Protein AF-A0A7T1HY34-F1 (afdb_monomer_lite)

Secondary structure (DSSP, 8-state):
---TTT----EEEETTTTSEEEETTT-PEET-----S----------S----HHHHHHHHHHHHHHHHHHHHHHHHHHHHHHS-GGG----------

pLDDT: mean 70.74, std 15.9, range [42.09, 93.38]

Sequence (97 aa):
MSCPKCGSWAVKADRSLGGRMVCGRCGEPLGAKVIPLRRSRRRQRWSPSGRSPGIWWLALMALVGLSGALAALQIAEENQRSLPLERRRPESRQRFF

Foldseek 3Di:
DADPVPRDPQWAFDVVVVRFIARPPPRHGDPPPPPPPDDDDDDPPDDPPPPPVVVVVVVVVVVVVVVVVVVVVVVVVVVVVPPPPPPPPPPDDDDDD

Radius of gyration: 33.17 Å; chains: 1; bounding box: 60×37×99 Å

Structure (mmCIF, N/CA/C/O backbone):
data_AF-A0A7T1HY34-F1
#
_entry.id   AF-A0A7T1HY34-F1
#
loop_
_atom_site.group_PDB
_atom_site.id
_atom_site.type_symbol
_atom_site.label_atom_id
_atom_site.label_alt_id
_atom_site.label_comp_id
_atom_site.label_asym_id
_atom_site.label_entity_id
_atom_site.label_seq_id
_atom_site.pdbx_PDB_ins_code
_atom_site.Cartn_x
_atom_site.Cartn_y
_atom_site.Cartn_z
_atom_site.occupancy
_atom_site.B_iso_or_equiv
_atom_site.auth_seq_id
_atom_site.auth_comp_id
_atom_site.auth_asym_id
_atom_site.auth_atom_id
_atom_site.pdbx_PDB_model_num
ATOM 1 N N . MET A 1 1 ? 4.252 5.912 -26.579 1.00 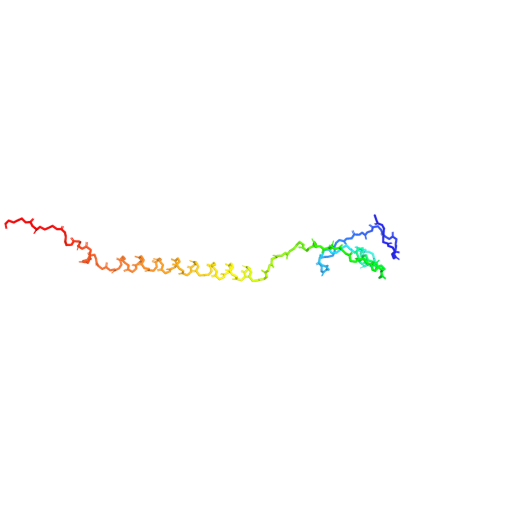64.81 1 MET A N 1
ATOM 2 C CA . MET A 1 1 ? 5.274 4.901 -26.214 1.00 64.81 1 MET A CA 1
ATOM 3 C C . MET A 1 1 ? 4.813 3.563 -26.769 1.00 64.81 1 MET A C 1
ATOM 5 O O . MET A 1 1 ? 3.697 3.167 -26.457 1.00 64.81 1 MET A O 1
ATOM 9 N N . SER A 1 2 ? 5.609 2.918 -27.621 1.00 80.69 2 SER A N 1
ATOM 10 C CA . SER A 1 2 ? 5.296 1.608 -28.205 1.00 80.69 2 SER A CA 1
ATOM 11 C C . SER A 1 2 ? 5.930 0.476 -27.392 1.00 80.69 2 SER A C 1
ATOM 13 O O . SER A 1 2 ? 6.925 0.665 -26.690 1.00 80.69 2 SER A O 1
ATOM 15 N N . CYS A 1 3 ? 5.336 -0.712 -27.456 1.00 85.19 3 CYS A N 1
ATOM 16 C CA . CYS A 1 3 ? 5.885 -1.902 -26.823 1.00 85.19 3 CYS A CA 1
ATOM 17 C C . CYS A 1 3 ? 7.160 -2.367 -27.554 1.00 85.19 3 CYS A C 1
ATOM 19 O O . CYS A 1 3 ? 7.091 -2.589 -28.761 1.00 85.19 3 CYS A O 1
ATOM 21 N N . PRO A 1 4 ? 8.290 -2.613 -26.860 1.00 80.81 4 PRO A N 1
ATOM 22 C CA . PRO A 1 4 ? 9.527 -3.065 -27.504 1.00 80.81 4 PRO A CA 1
ATOM 23 C C . PRO A 1 4 ? 9.437 -4.501 -28.040 1.00 80.81 4 PRO A C 1
ATOM 25 O O . PRO A 1 4 ? 10.205 -4.875 -28.915 1.00 80.81 4 PRO A O 1
ATOM 28 N N . LYS A 1 5 ? 8.494 -5.306 -27.532 1.00 82.19 5 LYS A N 1
ATOM 29 C CA . LYS A 1 5 ? 8.326 -6.713 -27.919 1.00 82.19 5 LYS A CA 1
ATOM 30 C C . LYS A 1 5 ? 7.449 -6.898 -29.156 1.00 82.19 5 LYS A C 1
ATOM 32 O O . LYS A 1 5 ? 7.707 -7.784 -29.955 1.00 82.19 5 LYS A O 1
ATOM 37 N N . CYS A 1 6 ? 6.387 -6.101 -29.298 1.00 86.75 6 CYS A N 1
ATOM 38 C CA . CYS A 1 6 ? 5.399 -6.284 -30.372 1.00 86.75 6 CYS A CA 1
ATOM 39 C C . CYS A 1 6 ? 5.064 -5.011 -31.162 1.00 86.75 6 CYS A C 1
ATOM 41 O O . CYS A 1 6 ? 4.175 -5.039 -32.007 1.00 86.75 6 CYS A O 1
ATOM 43 N N . GLY A 1 7 ? 5.690 -3.872 -30.855 1.00 85.50 7 GLY A N 1
ATOM 44 C CA . GLY A 1 7 ? 5.449 -2.592 -31.533 1.00 85.50 7 GLY A CA 1
ATOM 45 C C . GLY A 1 7 ? 4.085 -1.948 -31.258 1.00 85.50 7 GLY A C 1
ATOM 46 O O . GLY A 1 7 ? 3.857 -0.811 -31.661 1.00 85.50 7 GLY A O 1
ATOM 47 N N . SER A 1 8 ? 3.178 -2.629 -30.551 1.00 86.81 8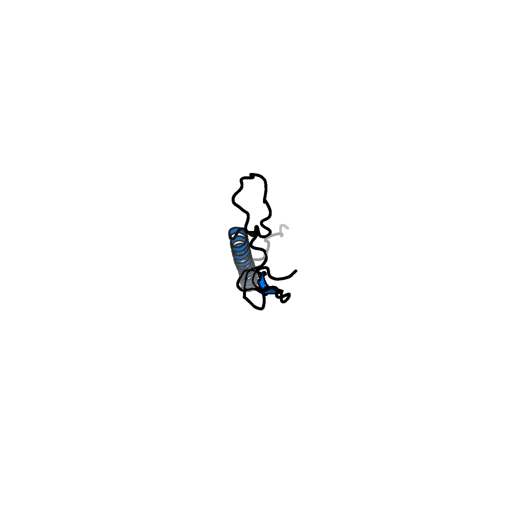 SER A N 1
ATOM 48 C CA . SER A 1 8 ? 1.842 -2.114 -30.245 1.00 86.81 8 SER A CA 1
ATOM 49 C C . SER A 1 8 ? 1.893 -0.851 -29.385 1.00 86.81 8 SER A C 1
ATOM 51 O O . SER A 1 8 ? 2.688 -0.748 -28.450 1.00 86.81 8 SER A O 1
ATOM 53 N N . TRP A 1 9 ? 0.986 0.081 -29.669 1.00 87.94 9 TRP A N 1
ATOM 54 C CA . TRP A 1 9 ? 0.787 1.320 -28.912 1.00 87.94 9 TRP A CA 1
ATOM 55 C C . TRP A 1 9 ? -0.295 1.173 -27.836 1.00 87.94 9 TRP A C 1
ATOM 57 O O . TRP A 1 9 ? -0.507 2.083 -27.039 1.00 87.94 9 TRP A O 1
ATOM 67 N N . ALA A 1 10 ? -0.960 0.015 -27.784 1.00 86.19 10 ALA A N 1
ATOM 68 C CA . ALA A 1 10 ? -1.924 -0.306 -26.745 1.00 86.19 10 ALA A CA 1
ATOM 69 C C . ALA A 1 10 ? -1.179 -0.600 -25.436 1.00 86.19 10 ALA A C 1
ATOM 71 O O . ALA A 1 10 ? -0.669 -1.705 -25.231 1.00 86.19 10 ALA A O 1
ATOM 72 N N . VAL A 1 11 ? -1.107 0.400 -24.561 1.00 85.88 11 VAL A N 1
ATOM 73 C CA . VAL A 1 11 ? -0.540 0.306 -23.212 1.00 85.88 11 VAL A CA 1
ATOM 74 C C . VAL A 1 11 ? -1.670 0.493 -22.207 1.00 85.88 11 VAL A C 1
ATOM 76 O O . VAL A 1 11 ? -2.429 1.453 -22.310 1.00 85.88 11 VAL A O 1
ATOM 79 N N . LYS A 1 12 ? -1.795 -0.424 -21.245 1.00 87.12 12 LYS A N 1
ATOM 80 C CA . LYS A 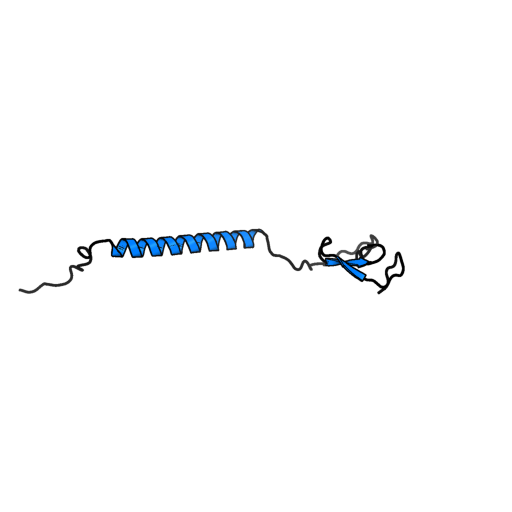1 12 ? -2.806 -0.362 -20.181 1.00 87.12 12 LYS A CA 1
ATOM 81 C C . LYS A 1 12 ? -2.169 -0.571 -18.813 1.00 87.12 12 LYS A C 1
ATOM 83 O O . LYS A 1 12 ? -1.138 -1.227 -18.707 1.00 87.12 12 LYS A O 1
ATOM 88 N N . ALA A 1 13 ? -2.783 -0.032 -17.767 1.00 87.12 13 ALA A N 1
ATOM 89 C CA . ALA A 1 13 ? -2.388 -0.328 -16.395 1.00 87.12 13 ALA A CA 1
ATOM 90 C C . ALA A 1 13 ? -3.060 -1.626 -15.928 1.00 87.12 13 ALA A C 1
ATOM 92 O O . ALA A 1 13 ? -4.274 -1.780 -16.071 1.00 87.12 13 ALA A O 1
ATOM 93 N N . ASP A 1 14 ? -2.278 -2.546 -15.365 1.00 83.44 14 ASP A N 1
ATOM 94 C CA . ASP A 1 14 ? -2.778 -3.798 -14.806 1.00 83.44 14 ASP A CA 1
ATOM 95 C C . ASP A 1 14 ? -2.859 -3.710 -13.276 1.00 83.44 14 ASP A C 1
ATOM 97 O O . ASP A 1 14 ? -1.852 -3.512 -12.586 1.00 83.44 14 ASP A O 1
ATOM 101 N N . ARG A 1 15 ? -4.080 -3.826 -12.737 1.00 80.25 15 ARG A N 1
ATOM 102 C CA . ARG A 1 15 ? -4.337 -3.733 -11.291 1.00 80.25 15 ARG A CA 1
ATOM 103 C C . ARG A 1 15 ? -3.827 -4.954 -10.529 1.00 80.25 15 ARG A C 1
ATOM 105 O O . ARG A 1 15 ? -3.383 -4.792 -9.395 1.00 80.25 15 ARG A O 1
ATOM 112 N N . SER A 1 16 ? -3.822 -6.130 -11.150 1.00 79.56 16 SER A N 1
ATOM 113 C CA . SER A 1 16 ? -3.312 -7.367 -10.549 1.00 79.56 16 SER A CA 1
ATOM 114 C C . SER A 1 16 ? -1.796 -7.311 -10.344 1.00 79.56 16 SER A C 1
ATOM 116 O O . SER A 1 16 ? -1.271 -7.932 -9.427 1.00 79.56 16 SER A O 1
ATOM 118 N N . LEU A 1 17 ? -1.090 -6.503 -11.142 1.00 73.81 17 LEU A N 1
ATOM 119 C CA . LEU A 1 17 ? 0.350 -6.250 -11.014 1.00 73.81 17 LEU A CA 1
ATOM 120 C C . LEU A 1 17 ? 0.691 -4.985 -10.203 1.00 73.81 17 LEU A C 1
ATOM 122 O O . LEU A 1 17 ? 1.805 -4.463 -10.310 1.00 73.81 17 LEU A O 1
ATOM 126 N N . GLY A 1 18 ? -0.247 -4.467 -9.405 1.00 77.25 18 GLY A N 1
ATOM 127 C CA . GLY A 1 18 ? -0.029 -3.279 -8.572 1.00 77.25 18 GLY A CA 1
ATOM 128 C C . GLY A 1 18 ? -0.020 -1.964 -9.358 1.00 77.25 18 GLY A C 1
ATOM 129 O O . GLY A 1 18 ? 0.689 -1.032 -8.989 1.00 77.25 18 GLY A O 1
ATOM 130 N N . GLY A 1 19 ? -0.769 -1.893 -10.464 1.00 81.06 19 GLY A N 1
ATOM 131 C CA . GLY A 1 19 ? -0.873 -0.696 -11.305 1.00 81.06 19 GLY A CA 1
ATOM 132 C C . GLY A 1 19 ? 0.285 -0.519 -12.291 1.00 81.06 19 GLY A C 1
ATOM 133 O O . GLY A 1 19 ? 0.476 0.573 -12.825 1.00 81.06 19 GLY A O 1
ATOM 134 N N . ARG A 1 20 ? 1.072 -1.572 -12.542 1.00 83.00 20 ARG A N 1
ATOM 135 C CA . ARG A 1 20 ? 2.153 -1.545 -13.539 1.00 83.00 20 ARG A CA 1
ATOM 136 C C . ARG A 1 20 ? 1.584 -1.404 -14.947 1.00 83.00 20 ARG A C 1
ATOM 138 O O . ARG A 1 20 ? 0.534 -1.960 -15.262 1.00 83.00 20 ARG A O 1
ATOM 145 N N . MET A 1 21 ? 2.297 -0.681 -15.808 1.00 88.00 21 MET A N 1
ATOM 146 C CA . MET A 1 21 ? 1.930 -0.595 -17.218 1.00 88.00 21 MET A CA 1
ATOM 147 C C . MET A 1 21 ? 2.303 -1.893 -17.934 1.00 88.00 21 MET A C 1
ATOM 149 O O . MET A 1 21 ? 3.402 -2.410 -17.758 1.00 88.00 21 MET A O 1
ATOM 153 N N . VAL A 1 22 ? 1.394 -2.413 -18.751 1.00 88.31 22 VAL A N 1
ATOM 154 C CA . VAL A 1 22 ? 1.581 -3.606 -19.580 1.00 88.31 22 VAL A CA 1
ATOM 155 C C . VAL A 1 22 ? 1.134 -3.320 -21.006 1.00 88.31 22 VAL A C 1
ATOM 157 O O . VAL A 1 22 ? 0.247 -2.498 -21.258 1.00 88.31 22 VAL A O 1
ATOM 160 N N . CYS A 1 23 ? 1.730 -4.012 -21.968 1.00 91.06 23 CYS A N 1
ATOM 161 C CA . CYS A 1 23 ? 1.223 -4.003 -23.327 1.00 91.06 23 CYS A CA 1
ATOM 162 C C . CYS A 1 23 ? -0.121 -4.741 -23.381 1.00 91.06 23 CYS A C 1
ATOM 164 O O . CYS A 1 23 ? -0.211 -5.913 -23.029 1.00 91.06 23 CYS A O 1
ATOM 166 N N . GLY A 1 24 ? -1.161 -4.088 -23.896 1.00 88.50 24 GLY A N 1
ATOM 167 C CA . GLY A 1 24 ? -2.486 -4.677 -24.080 1.00 88.50 24 GLY A CA 1
ATOM 168 C C . GLY A 1 24 ? -2.551 -5.777 -25.145 1.00 88.50 24 GLY A C 1
ATOM 169 O O . GLY A 1 24 ? -3.578 -6.436 -25.243 1.00 88.50 24 GLY A O 1
ATOM 170 N N . ARG A 1 25 ? -1.481 -5.976 -25.931 1.00 87.44 25 ARG A N 1
ATOM 171 C CA . ARG A 1 25 ? -1.432 -6.967 -27.018 1.00 87.44 25 ARG A CA 1
ATOM 172 C C . ARG A 1 25 ? -0.611 -8.206 -26.673 1.00 87.44 25 ARG A C 1
ATOM 174 O O . ARG A 1 25 ? -1.090 -9.310 -26.872 1.00 87.44 25 ARG A O 1
ATOM 181 N N . CYS A 1 26 ? 0.605 -8.031 -26.155 1.00 86.06 26 CYS A N 1
ATOM 182 C CA . CYS A 1 26 ? 1.482 -9.151 -25.789 1.00 86.06 26 CYS A CA 1
ATOM 183 C C . CYS A 1 26 ? 1.615 -9.378 -24.274 1.00 86.06 26 CYS A C 1
ATO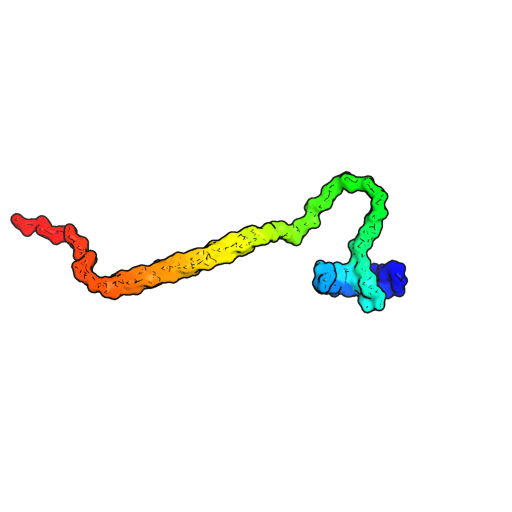M 185 O O . CYS A 1 26 ? 2.345 -10.275 -23.868 1.00 86.06 26 CYS A O 1
ATOM 187 N N . GLY A 1 27 ? 0.967 -8.555 -23.441 1.00 83.94 27 GLY A N 1
ATOM 188 C CA . GLY A 1 27 ? 1.016 -8.667 -21.978 1.00 83.94 27 GLY A CA 1
ATOM 189 C C . GLY A 1 27 ? 2.333 -8.220 -21.339 1.00 83.94 27 GLY A C 1
ATOM 190 O O . GLY A 1 27 ? 2.459 -8.273 -20.120 1.00 83.94 27 GLY A O 1
ATOM 191 N N . GLU A 1 28 ? 3.310 -7.764 -22.129 1.00 84.62 28 GLU A N 1
ATOM 192 C CA . GLU A 1 28 ? 4.644 -7.450 -21.615 1.00 84.62 28 GLU A CA 1
ATOM 193 C C . GLU A 1 28 ? 4.607 -6.255 -20.645 1.00 84.62 28 GLU A C 1
ATOM 195 O O . GLU A 1 28 ? 4.100 -5.193 -21.025 1.00 84.62 28 GLU A O 1
ATOM 200 N N . PRO A 1 29 ? 5.163 -6.373 -19.426 1.00 83.88 29 PRO A N 1
ATOM 201 C CA . PRO A 1 29 ? 5.238 -5.264 -18.485 1.00 83.88 29 PRO A CA 1
ATOM 202 C C . PRO A 1 29 ? 6.201 -4.178 -18.979 1.00 83.88 29 PRO A C 1
ATOM 204 O O . PRO A 1 29 ? 7.410 -4.368 -19.097 1.00 83.88 29 PRO A O 1
ATOM 207 N N . LEU A 1 30 ? 5.654 -2.994 -19.232 1.00 78.62 30 LEU A N 1
ATOM 208 C CA . LEU A 1 30 ? 6.364 -1.797 -19.661 1.00 78.62 30 LEU A CA 1
ATOM 209 C C . LEU A 1 30 ? 6.790 -1.014 -18.415 1.00 78.62 30 LEU A C 1
ATOM 211 O O . LEU A 1 30 ? 5.957 -0.569 -17.630 1.00 78.62 30 LEU A O 1
ATOM 215 N N . GLY A 1 31 ? 8.096 -0.842 -18.213 1.00 67.12 31 GLY A N 1
ATOM 216 C CA . GLY A 1 31 ? 8.627 -0.105 -17.058 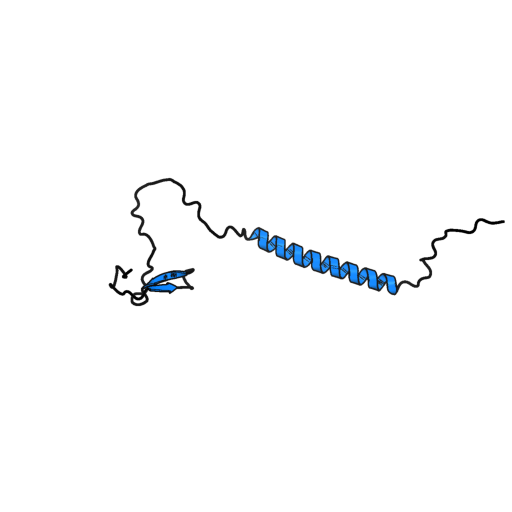1.00 67.12 31 GLY A CA 1
ATOM 217 C C . GLY A 1 31 ? 9.285 -0.970 -15.983 1.00 67.12 31 GLY A C 1
ATOM 218 O O . GLY A 1 31 ? 9.804 -0.425 -15.008 1.00 67.12 31 GLY A O 1
ATOM 219 N N . ALA A 1 32 ? 9.389 -2.288 -16.186 1.00 59.28 32 ALA A N 1
ATOM 220 C CA . ALA A 1 32 ? 10.530 -3.013 -15.644 1.00 59.28 32 ALA A CA 1
ATOM 221 C C . ALA A 1 32 ? 11.758 -2.494 -16.400 1.00 59.28 32 ALA A C 1
ATOM 223 O O . ALA A 1 32 ? 12.107 -3.001 -17.462 1.00 59.28 32 ALA A O 1
ATOM 224 N N . LYS A 1 33 ? 12.361 -1.398 -15.917 1.00 50.78 33 LYS A N 1
ATOM 225 C CA . LYS A 1 33 ? 13.716 -1.032 -16.324 1.00 50.78 33 LYS A CA 1
ATOM 226 C C . LYS A 1 33 ? 14.533 -2.305 -16.142 1.00 50.78 33 LYS A C 1
ATOM 228 O O . LYS A 1 33 ? 14.790 -2.706 -15.009 1.00 50.78 33 LYS A O 1
ATOM 233 N N . VAL A 1 34 ? 14.902 -2.947 -17.245 1.00 49.19 34 VAL A N 1
ATOM 234 C CA . VAL A 1 34 ? 16.049 -3.841 -17.281 1.00 49.19 34 VAL A CA 1
ATOM 235 C C . VAL A 1 34 ? 17.205 -2.915 -16.940 1.00 49.19 34 VAL A C 1
ATOM 237 O O . VAL A 1 34 ? 17.724 -2.212 -17.798 1.00 49.19 34 VAL A O 1
ATOM 240 N N . ILE A 1 35 ? 17.478 -2.752 -15.647 1.00 42.84 35 ILE A N 1
ATOM 241 C CA . ILE A 1 35 ? 18.660 -2.049 -15.181 1.00 42.84 35 ILE A CA 1
ATOM 242 C C . ILE A 1 35 ? 19.780 -3.031 -15.519 1.00 42.84 35 ILE A C 1
ATOM 244 O O . ILE A 1 35 ? 19.843 -4.079 -14.870 1.00 42.84 35 ILE A O 1
ATOM 248 N N . PRO A 1 36 ? 20.626 -2.780 -16.539 1.00 42.88 36 PRO A N 1
ATOM 249 C CA . PRO A 1 36 ? 21.816 -3.597 -16.696 1.00 42.88 36 PRO A CA 1
ATOM 250 C C . PRO A 1 36 ? 22.570 -3.513 -15.370 1.00 42.88 36 PRO A C 1
ATOM 252 O O . PRO A 1 36 ? 22.734 -2.415 -14.831 1.00 42.88 36 PRO A O 1
ATOM 255 N N . LEU A 1 37 ? 22.967 -4.659 -14.807 1.00 44.66 37 LEU A N 1
ATOM 256 C CA . LEU A 1 37 ? 23.759 -4.732 -13.581 1.00 44.66 37 LEU A CA 1
ATOM 257 C C . LEU A 1 37 ? 25.104 -4.013 -13.791 1.00 44.66 37 LEU A C 1
ATOM 259 O O . LEU A 1 37 ? 26.138 -4.620 -14.039 1.00 44.66 37 LEU A O 1
ATOM 263 N N . ARG A 1 38 ? 25.106 -2.688 -13.677 1.00 46.75 38 ARG A N 1
ATOM 264 C CA . ARG A 1 38 ? 26.294 -1.858 -13.526 1.00 46.75 38 ARG A CA 1
ATOM 265 C C . ARG A 1 38 ? 26.037 -0.876 -12.397 1.00 46.75 38 ARG A C 1
ATOM 267 O O . ARG A 1 38 ? 25.543 0.228 -12.579 1.00 46.75 38 ARG A O 1
ATOM 274 N N . ARG A 1 39 ? 26.367 -1.363 -11.200 1.00 56.38 39 ARG A N 1
ATOM 275 C CA . ARG A 1 39 ? 27.030 -0.633 -10.114 1.00 56.38 39 ARG A CA 1
ATOM 276 C C . ARG A 1 39 ? 26.775 0.881 -10.109 1.00 56.38 39 ARG A C 1
ATOM 278 O O . ARG A 1 39 ? 27.551 1.641 -10.673 1.00 56.38 39 ARG A O 1
ATOM 285 N N . SER A 1 40 ? 25.778 1.325 -9.350 1.00 42.09 40 SER A N 1
ATOM 286 C CA . SER A 1 40 ? 25.833 2.650 -8.732 1.00 42.09 40 SER A CA 1
ATOM 287 C C . SER A 1 40 ? 24.959 2.694 -7.482 1.00 42.09 40 SER A C 1
ATOM 289 O O . SER A 1 40 ? 23.736 2.804 -7.533 1.00 42.09 40 SER A O 1
ATOM 291 N N . ARG A 1 41 ? 25.624 2.583 -6.324 1.00 57.62 41 ARG A N 1
ATOM 292 C CA . ARG A 1 41 ? 25.143 3.137 -5.056 1.00 57.62 41 ARG A CA 1
ATOM 293 C C . ARG A 1 41 ? 24.684 4.567 -5.324 1.00 57.62 41 ARG A C 1
ATOM 295 O O . ARG A 1 41 ? 25.529 5.353 -5.735 1.00 57.62 41 ARG A O 1
ATOM 302 N N . ARG A 1 42 ? 23.432 4.905 -4.991 1.00 55.22 42 ARG A N 1
ATOM 303 C CA . ARG A 1 42 ? 23.020 6.143 -4.288 1.00 55.22 42 ARG A CA 1
ATOM 304 C C . ARG A 1 42 ? 21.517 6.384 -4.487 1.00 55.22 42 ARG A C 1
ATOM 306 O O . ARG A 1 42 ? 21.075 6.773 -5.554 1.00 55.22 42 ARG A O 1
ATOM 313 N N . ARG A 1 43 ? 20.779 6.214 -3.383 1.00 53.09 43 ARG A N 1
ATOM 314 C CA . ARG A 1 43 ? 19.499 6.873 -3.065 1.00 53.09 43 ARG A CA 1
ATOM 315 C C . ARG A 1 43 ? 18.348 6.625 -4.053 1.00 53.09 43 ARG A C 1
ATOM 317 O O . ARG A 1 43 ? 18.024 7.477 -4.865 1.00 53.09 43 ARG A O 1
ATOM 324 N N . GLN A 1 44 ? 17.617 5.532 -3.855 1.00 48.78 44 GLN A N 1
ATOM 325 C CA . GLN A 1 44 ? 16.189 5.504 -4.191 1.00 48.78 44 GLN A CA 1
ATOM 326 C C . GLN A 1 44 ? 15.389 5.312 -2.909 1.00 48.78 44 GLN A C 1
ATOM 328 O O . GLN A 1 44 ? 14.861 4.251 -2.602 1.00 48.78 44 GLN A O 1
ATOM 333 N N . ARG A 1 45 ? 15.361 6.386 -2.118 1.00 51.41 45 ARG A N 1
ATOM 334 C CA . ARG A 1 45 ? 14.438 6.550 -1.001 1.00 51.41 45 ARG A CA 1
ATOM 335 C C . ARG A 1 45 ? 13.144 7.132 -1.558 1.00 51.41 45 ARG A C 1
ATOM 337 O O . ARG A 1 45 ? 12.855 8.284 -1.294 1.00 51.41 45 ARG A O 1
ATOM 344 N N . TRP A 1 46 ? 12.411 6.358 -2.351 1.00 48.62 46 TRP A N 1
ATOM 345 C CA . TRP A 1 46 ? 11.017 6.641 -2.701 1.00 48.62 46 TRP A CA 1
ATOM 346 C C . TRP A 1 46 ? 10.241 5.334 -2.637 1.00 48.62 46 TRP A C 1
ATOM 348 O O . TRP A 1 46 ? 10.101 4.604 -3.611 1.00 48.62 46 TRP A O 1
ATOM 358 N N . SER A 1 47 ? 9.772 5.041 -1.430 1.00 49.19 47 SER A N 1
ATOM 359 C CA . SER A 1 47 ? 8.665 4.128 -1.201 1.00 49.19 47 SER A CA 1
ATOM 360 C C . SER A 1 47 ? 7.500 4.995 -0.712 1.00 49.19 47 SER A C 1
ATOM 362 O O . SER A 1 47 ? 7.530 5.450 0.435 1.00 49.19 47 SER A O 1
ATOM 364 N N . PRO A 1 48 ? 6.524 5.337 -1.570 1.00 56.16 48 PRO A N 1
ATOM 365 C CA . PRO A 1 48 ? 5.360 6.106 -1.167 1.00 56.16 48 PRO A CA 1
ATOM 366 C C . PRO A 1 48 ? 4.296 5.154 -0.612 1.00 56.16 48 PRO A C 1
ATOM 368 O O . PRO A 1 48 ? 3.274 4.945 -1.243 1.00 56.16 48 PRO A O 1
ATOM 371 N N . SER A 1 49 ? 4.546 4.538 0.545 1.00 51.19 49 SER A N 1
ATOM 372 C CA . SER A 1 49 ? 3.501 3.908 1.373 1.00 51.19 49 SER A CA 1
ATOM 373 C C . SER A 1 49 ? 4.103 3.371 2.671 1.00 51.19 49 SER A C 1
ATOM 375 O O . SER A 1 49 ? 4.026 2.185 2.981 1.00 51.19 49 SER A O 1
ATOM 377 N N . GLY A 1 50 ? 4.716 4.255 3.456 1.00 52.69 50 GLY A N 1
ATOM 378 C CA . GLY A 1 50 ? 5.141 3.969 4.827 1.00 52.69 50 GLY A CA 1
ATOM 379 C C . GLY A 1 50 ? 3.973 3.923 5.816 1.00 52.69 50 GLY A C 1
ATOM 380 O O . GLY A 1 50 ? 4.077 4.501 6.891 1.00 52.69 50 GLY A O 1
ATOM 381 N N . ARG A 1 51 ? 2.846 3.280 5.474 1.00 58.75 51 ARG A N 1
ATOM 382 C CA . ARG A 1 51 ? 1.874 2.874 6.497 1.00 58.75 51 ARG A CA 1
ATOM 383 C C . ARG A 1 51 ? 2.438 1.618 7.133 1.00 58.75 51 ARG A C 1
ATOM 385 O O . ARG A 1 51 ? 2.234 0.516 6.636 1.00 58.75 51 ARG A O 1
ATOM 392 N N . SER A 1 52 ? 3.226 1.807 8.186 1.00 61.88 52 SER A N 1
ATOM 393 C CA . SER A 1 52 ? 3.653 0.703 9.031 1.00 61.88 52 SER A CA 1
ATOM 394 C C . SER A 1 52 ? 2.395 -0.053 9.481 1.00 61.88 52 SER A C 1
ATOM 396 O O . SER A 1 52 ? 1.478 0.567 10.030 1.00 61.88 52 SER A O 1
ATOM 398 N N . PRO A 1 53 ? 2.304 -1.373 9.240 1.00 59.91 53 PRO A N 1
ATOM 399 C CA . PRO A 1 53 ? 1.114 -2.154 9.581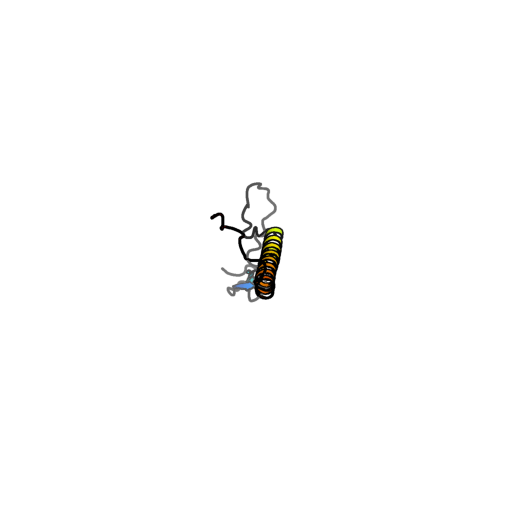 1.00 59.91 53 PRO A CA 1
ATOM 400 C C . PRO A 1 53 ? 0.749 -2.039 11.071 1.00 59.91 53 PRO A C 1
ATOM 402 O O . PRO A 1 53 ? -0.417 -2.167 11.429 1.00 59.91 53 PRO A O 1
ATOM 405 N N . GLY A 1 54 ? 1.715 -1.694 11.932 1.00 70.88 54 GLY A N 1
ATOM 406 C CA . GLY A 1 54 ? 1.486 -1.429 13.352 1.00 70.88 54 GLY A CA 1
ATOM 407 C C . GLY A 1 54 ? 0.624 -0.197 13.662 1.00 70.88 54 GLY A C 1
ATOM 408 O O . GLY A 1 54 ? -0.162 -0.251 14.600 1.00 70.88 54 GLY A O 1
ATOM 409 N N . ILE A 1 55 ? 0.698 0.893 12.882 1.00 79.94 55 ILE A N 1
ATOM 410 C CA . ILE A 1 55 ? -0.101 2.106 13.169 1.00 79.94 55 ILE A CA 1
ATOM 411 C C . ILE A 1 55 ? -1.589 1.851 12.911 1.00 79.94 55 ILE A C 1
ATOM 413 O O . ILE A 1 55 ? -2.438 2.358 13.639 1.00 79.94 55 ILE A O 1
ATOM 417 N N . TRP A 1 56 ? -1.917 1.033 11.908 1.00 82.75 56 TRP A N 1
ATOM 418 C CA . TRP A 1 56 ? -3.308 0.684 11.617 1.00 82.75 56 TRP A CA 1
ATOM 419 C C . TRP A 1 56 ? -3.922 -0.191 12.720 1.00 82.75 56 TRP A C 1
ATOM 421 O O . TRP A 1 56 ? -5.043 0.068 13.149 1.00 82.75 56 TRP A O 1
ATOM 431 N N . TRP A 1 57 ? -3.160 -1.153 13.251 1.00 87.12 57 TRP A N 1
ATOM 432 C CA . TRP A 1 57 ? -3.579 -1.952 14.409 1.00 87.12 57 TRP A CA 1
ATOM 433 C C . TRP A 1 57 ? -3.755 -1.111 15.677 1.00 87.12 57 TRP A C 1
ATOM 435 O O . TRP A 1 57 ? -4.743 -1.287 16.387 1.00 87.12 57 TRP A O 1
ATOM 445 N N . LEU A 1 58 ? -2.850 -0.160 15.935 1.00 86.38 58 LEU A N 1
ATOM 446 C CA . LEU A 1 58 ? -2.992 0.780 17.051 1.00 86.38 58 LEU A CA 1
ATOM 447 C C . LEU A 1 58 ? -4.237 1.659 16.901 1.00 86.38 58 LEU A C 1
ATOM 449 O O . LEU A 1 58 ? -4.950 1.863 17.878 1.00 86.38 58 LEU A O 1
ATOM 453 N N . ALA A 1 59 ? -4.537 2.133 15.689 1.00 88.69 59 ALA A N 1
ATOM 454 C CA . ALA A 1 59 ? -5.742 2.913 15.424 1.00 88.69 59 ALA A CA 1
ATOM 455 C C . ALA A 1 59 ? -7.022 2.093 15.655 1.00 88.69 59 ALA A C 1
ATOM 457 O O . ALA A 1 59 ? -7.963 2.602 16.259 1.00 88.69 59 ALA A O 1
ATOM 458 N N . LEU A 1 60 ? -7.049 0.821 15.238 1.00 87.62 60 LEU A N 1
ATOM 459 C CA . LEU A 1 60 ? -8.180 -0.069 15.512 1.00 87.62 60 LEU A CA 1
ATOM 460 C C . LEU A 1 60 ? -8.352 -0.342 17.007 1.00 87.62 60 LEU A C 1
ATOM 462 O O . LEU A 1 60 ? -9.466 -0.238 17.513 1.00 87.62 60 LEU A O 1
ATOM 466 N N . MET A 1 61 ? -7.267 -0.640 17.724 1.00 91.12 61 MET A N 1
ATOM 467 C CA . MET A 1 61 ? -7.322 -0.860 19.173 1.00 91.12 61 MET A CA 1
ATOM 468 C C . MET A 1 61 ? -7.758 0.401 19.923 1.00 91.12 61 MET A C 1
ATOM 470 O O . MET A 1 61 ? -8.571 0.313 20.839 1.00 91.12 61 MET A O 1
ATOM 474 N N . ALA A 1 62 ? -7.284 1.577 19.505 1.00 91.56 62 ALA A N 1
ATOM 475 C CA . ALA A 1 62 ? -7.724 2.850 20.062 1.00 91.56 62 ALA A CA 1
ATOM 476 C C . ALA A 1 62 ? -9.218 3.096 19.805 1.00 91.56 62 ALA A C 1
ATOM 478 O O . ALA A 1 62 ? -9.922 3.530 20.710 1.00 91.56 62 ALA A O 1
ATOM 479 N N . LEU A 1 63 ? -9.718 2.778 18.606 1.00 92.69 63 LEU A N 1
ATOM 480 C CA . LEU A 1 63 ? -11.131 2.937 18.260 1.00 92.69 63 LEU A CA 1
ATOM 481 C C . LEU A 1 63 ? -12.031 1.997 19.080 1.00 92.69 63 LEU A C 1
ATOM 483 O O . LEU A 1 63 ? -13.042 2.434 19.626 1.00 92.69 63 LEU A O 1
ATOM 487 N N . VAL A 1 64 ? -11.645 0.723 19.204 1.00 93.38 64 VAL A N 1
ATOM 488 C CA . VAL A 1 64 ? -12.370 -0.279 20.004 1.00 93.38 64 VAL A CA 1
ATOM 489 C C . VAL A 1 64 ? -12.338 0.088 21.488 1.00 93.38 64 VAL A C 1
ATOM 491 O O . VAL A 1 64 ? -13.376 0.070 22.147 1.00 93.38 64 VAL A O 1
ATOM 494 N N . GLY A 1 65 ? -11.173 0.488 22.005 1.00 91.56 65 GLY A N 1
ATOM 495 C CA . GLY A 1 65 ? -11.024 0.946 23.386 1.00 91.56 65 GLY A CA 1
ATOM 496 C C . GLY A 1 65 ? -11.862 2.190 23.685 1.00 91.56 65 GLY A C 1
ATOM 497 O O . GLY A 1 65 ? -12.560 2.226 24.695 1.00 91.56 65 GLY A O 1
ATOM 498 N N . LEU A 1 66 ? -11.860 3.179 22.785 1.00 93.00 66 LEU A N 1
ATOM 499 C CA . LEU A 1 66 ? -12.662 4.396 22.922 1.00 93.00 66 LEU A CA 1
ATOM 500 C C . LEU A 1 66 ? -14.165 4.088 22.890 1.00 93.00 66 LEU A C 1
ATOM 502 O O . LEU A 1 66 ? -14.915 4.626 23.700 1.00 93.00 66 LEU A O 1
ATOM 506 N N . SER A 1 67 ? -14.602 3.190 22.002 1.00 91.56 67 SER A N 1
ATOM 507 C CA . SER A 1 67 ? -15.999 2.752 21.929 1.00 91.56 67 SER A CA 1
ATOM 508 C C . SER A 1 67 ? -16.443 2.029 23.205 1.00 91.56 67 SER A C 1
ATOM 510 O O . SER A 1 67 ? -17.523 2.320 23.715 1.00 91.56 67 SER A O 1
ATOM 512 N N . GLY A 1 68 ? -15.607 1.145 23.760 1.00 90.00 68 GLY A N 1
ATOM 513 C CA . GLY A 1 68 ? -15.887 0.476 25.032 1.00 90.00 68 GLY A CA 1
ATOM 514 C C . GLY A 1 68 ? -15.915 1.441 26.221 1.00 90.00 68 GLY A C 1
ATOM 515 O O . GLY A 1 68 ? -16.805 1.350 27.064 1.00 90.00 68 GLY A O 1
ATOM 516 N N . ALA A 1 69 ? -14.992 2.406 26.269 1.00 86.75 69 ALA A N 1
ATOM 517 C CA . ALA A 1 69 ? -14.960 3.431 27.311 1.00 86.75 69 ALA A CA 1
ATOM 518 C C . ALA A 1 69 ? -16.210 4.327 27.278 1.00 86.75 69 ALA A C 1
ATOM 520 O O . ALA A 1 69 ? -16.791 4.616 28.322 1.00 86.75 69 ALA A O 1
ATOM 521 N N . LEU A 1 70 ? -16.659 4.715 26.080 1.00 86.06 70 LEU A N 1
ATOM 522 C CA . LEU A 1 70 ? -17.908 5.455 25.890 1.00 86.06 70 LEU A CA 1
ATOM 523 C C . LEU A 1 70 ? -19.124 4.638 26.346 1.00 86.06 70 LEU A C 1
ATOM 525 O O . LEU A 1 70 ? -19.965 5.162 27.072 1.00 86.06 70 LEU A O 1
ATOM 529 N N . ALA A 1 71 ? -19.190 3.351 25.997 1.00 84.06 71 ALA A N 1
ATOM 530 C CA . ALA A 1 71 ? -20.275 2.477 26.438 1.00 84.06 71 ALA A CA 1
ATOM 531 C C . ALA A 1 71 ? -20.299 2.310 27.970 1.00 84.06 71 ALA A C 1
ATOM 533 O O . ALA A 1 71 ? -21.362 2.361 28.583 1.00 84.06 71 ALA A O 1
ATOM 534 N N . ALA A 1 72 ? -19.133 2.182 28.611 1.00 77.56 72 ALA A N 1
ATOM 535 C CA . ALA A 1 72 ? -19.034 2.096 30.067 1.00 77.56 72 ALA A CA 1
ATOM 536 C C . ALA A 1 72 ? -19.529 3.373 30.769 1.00 77.56 72 ALA A C 1
ATOM 538 O O . ALA A 1 72 ? -20.184 3.287 31.808 1.00 77.56 72 ALA A O 1
ATOM 539 N N . LEU A 1 73 ? -19.268 4.550 30.189 1.00 79.44 73 LEU A N 1
ATOM 540 C CA . LEU A 1 73 ? -19.795 5.817 30.703 1.00 79.44 73 LEU A CA 1
ATOM 541 C C . LEU A 1 73 ? -21.321 5.899 30.577 1.00 79.44 73 LEU A C 1
ATOM 543 O O . LEU A 1 73 ? -21.980 6.323 31.524 1.00 79.44 73 LEU A O 1
ATOM 547 N N . GLN A 1 74 ? -21.892 5.430 29.465 1.00 79.69 74 GLN A N 1
ATOM 548 C CA . GLN A 1 74 ? -23.348 5.403 29.287 1.00 79.69 74 GLN A CA 1
ATOM 549 C C . GLN A 1 74 ? -24.038 4.478 30.299 1.00 79.69 74 GLN A C 1
ATOM 551 O O . GLN A 1 74 ? -25.045 4.855 30.896 1.00 79.69 74 GLN A O 1
ATOM 556 N N . ILE A 1 75 ? -23.465 3.298 30.550 1.00 70.38 75 ILE A N 1
ATOM 557 C CA . ILE A 1 75 ? -23.987 2.348 31.544 1.00 70.38 75 ILE A CA 1
ATOM 558 C C . ILE A 1 75 ? -23.889 2.934 32.961 1.00 70.38 75 ILE A C 1
ATOM 560 O O . ILE A 1 75 ? -24.791 2.746 33.776 1.00 70.38 75 ILE A O 1
ATOM 564 N N . ALA A 1 76 ? -22.818 3.673 33.267 1.00 67.81 76 ALA A N 1
ATOM 565 C CA . ALA A 1 76 ? -22.658 4.329 34.561 1.00 67.81 76 ALA A CA 1
ATOM 566 C C . ALA A 1 76 ? -23.683 5.456 34.783 1.00 67.81 76 ALA A C 1
ATOM 568 O O . ALA A 1 76 ? -24.203 5.586 35.893 1.00 67.81 76 ALA A O 1
ATOM 569 N N . GLU A 1 77 ? -24.003 6.242 33.751 1.00 64.88 77 GLU A N 1
ATOM 570 C CA . GLU A 1 77 ? -25.071 7.248 33.824 1.00 64.88 77 GLU A CA 1
ATOM 571 C C . GLU A 1 77 ? -26.447 6.612 34.045 1.00 64.88 77 GLU A C 1
ATOM 573 O O . GLU A 1 77 ? -27.216 7.088 34.884 1.00 64.88 77 GLU A O 1
ATOM 578 N N . GLU A 1 78 ? -26.757 5.522 33.342 1.00 62.69 78 GLU A N 1
ATOM 579 C CA . GLU A 1 78 ? -28.030 4.820 33.519 1.00 62.69 78 GLU A CA 1
ATOM 580 C C . GLU A 1 78 ? -28.142 4.195 34.917 1.00 62.69 78 GLU A C 1
ATOM 582 O O . GLU A 1 78 ? -29.162 4.360 35.586 1.00 62.69 78 GLU A O 1
ATOM 587 N N . ASN A 1 79 ? -27.060 3.592 35.421 1.00 62.66 79 ASN A N 1
ATOM 588 C CA . ASN A 1 79 ? -26.998 3.051 36.779 1.00 62.66 79 ASN A CA 1
ATOM 589 C C . ASN A 1 79 ? -27.119 4.146 37.862 1.00 62.66 79 ASN A C 1
ATOM 591 O O . ASN A 1 79 ? -27.674 3.918 38.933 1.00 62.66 79 ASN A O 1
ATOM 595 N N . GLN A 1 80 ? -26.638 5.368 37.602 1.00 59.38 80 GLN A N 1
ATOM 596 C CA . GLN A 1 80 ? -26.850 6.498 38.515 1.00 59.38 80 GLN A CA 1
ATOM 597 C C . GLN A 1 80 ? -28.294 7.007 38.523 1.00 59.38 80 GLN A C 1
ATOM 599 O O . GLN A 1 80 ? -28.728 7.533 39.546 1.00 59.38 80 GLN A O 1
ATOM 604 N N . ARG A 1 81 ? -29.038 6.861 37.420 1.00 54.97 81 ARG A N 1
ATOM 605 C CA . ARG A 1 81 ? -30.465 7.224 37.367 1.00 54.97 81 ARG A CA 1
ATOM 606 C C . ARG A 1 81 ? -31.355 6.217 38.085 1.00 54.97 81 ARG A C 1
ATOM 608 O O . ARG A 1 81 ? -32.400 6.607 38.596 1.00 54.97 81 ARG A O 1
ATOM 615 N N . SER A 1 82 ? -30.955 4.949 38.127 1.00 52.44 82 SER A N 1
ATOM 616 C CA . SER A 1 82 ? -31.667 3.895 38.854 1.00 52.44 82 SER A CA 1
ATOM 617 C C . SER A 1 82 ? -31.277 3.799 40.332 1.00 52.44 82 SER A C 1
ATOM 619 O O . SER A 1 82 ? -31.999 3.166 41.104 1.00 52.44 82 SER A O 1
ATOM 621 N N . LEU A 1 83 ? -30.201 4.466 40.770 1.00 57.97 83 LEU A N 1
ATOM 622 C CA . LEU A 1 83 ? -29.962 4.684 42.194 1.00 57.97 83 LEU A CA 1
ATOM 623 C C . LEU A 1 83 ? -31.031 5.649 42.740 1.00 57.97 83 LEU A C 1
ATOM 625 O O . LEU A 1 83 ? -31.130 6.781 42.260 1.00 57.97 83 LEU A O 1
ATOM 629 N N . PRO A 1 84 ? -31.828 5.245 43.749 1.00 50.44 84 PRO A N 1
ATOM 630 C CA . PRO A 1 84 ? -32.804 6.137 44.353 1.00 50.44 84 PRO A CA 1
ATOM 631 C C . PRO A 1 84 ? -32.082 7.378 44.888 1.00 50.44 84 PRO A C 1
ATOM 633 O O . PRO A 1 84 ? -31.042 7.277 45.543 1.00 50.44 84 PRO A O 1
ATOM 636 N N . LEU A 1 85 ? -32.652 8.551 44.605 1.00 58.78 85 LEU A N 1
ATOM 637 C CA . LEU A 1 85 ? -32.156 9.898 44.935 1.00 58.78 85 LEU A CA 1
ATOM 638 C C . LEU A 1 85 ? -31.859 10.144 46.434 1.00 58.78 85 LEU A C 1
ATOM 640 O O . LEU A 1 85 ? -31.396 11.221 46.805 1.00 58.78 85 LEU A O 1
ATOM 644 N N . GLU A 1 86 ? -32.045 9.143 47.291 1.00 56.78 86 GLU A N 1
ATOM 645 C CA . GLU A 1 86 ? -31.911 9.207 48.746 1.00 56.78 86 GLU A CA 1
ATOM 646 C C . GLU A 1 86 ? -30.468 9.423 49.238 1.00 56.78 86 GLU A C 1
ATOM 648 O O . GLU A 1 86 ? -30.248 9.814 50.382 1.00 56.78 86 GLU A O 1
ATOM 653 N N . ARG A 1 87 ? -29.454 9.226 48.380 1.00 58.03 87 ARG A N 1
ATOM 654 C CA . ARG A 1 87 ? -28.031 9.416 48.737 1.00 58.03 87 ARG A CA 1
ATOM 655 C C . ARG A 1 87 ? -27.369 10.627 48.067 1.00 58.03 87 ARG A C 1
ATOM 657 O O . ARG A 1 87 ? -26.147 10.732 48.040 1.00 58.03 87 ARG A O 1
ATOM 664 N N . ARG A 1 88 ? -28.153 11.574 47.540 1.00 46.88 88 ARG A N 1
ATOM 665 C CA . ARG A 1 88 ? -27.659 12.901 47.118 1.00 46.88 88 ARG A CA 1
ATOM 666 C C . ARG A 1 88 ? -28.226 14.026 47.985 1.00 46.88 88 ARG A C 1
ATOM 668 O O . ARG A 1 88 ? -28.484 15.121 47.498 1.00 46.88 88 ARG A O 1
ATOM 675 N N . ARG A 1 89 ? -28.364 13.797 49.292 1.00 51.31 89 ARG A N 1
ATOM 676 C CA . ARG A 1 89 ? -28.411 14.904 50.249 1.00 51.31 89 ARG A CA 1
ATOM 677 C C . ARG A 1 89 ? -26.962 15.276 50.582 1.00 51.31 89 ARG A C 1
ATOM 679 O O . ARG A 1 89 ? -26.332 14.544 51.342 1.00 51.31 89 ARG A O 1
ATOM 686 N N . PRO A 1 90 ? -26.380 16.348 50.008 1.00 49.59 90 PRO A N 1
ATOM 687 C CA . PRO A 1 90 ? -25.208 16.938 50.625 1.00 49.59 90 PRO A CA 1
ATOM 688 C C . PRO A 1 90 ? -25.654 17.382 52.016 1.00 49.59 90 PRO A C 1
ATOM 690 O O . PRO A 1 90 ? -26.546 18.218 52.166 1.00 49.59 90 PRO A O 1
ATOM 693 N N . GLU A 1 91 ? -25.086 16.749 53.034 1.00 56.16 91 GLU A N 1
ATOM 694 C CA . GLU A 1 91 ? -25.251 17.100 54.438 1.00 56.16 91 GLU A CA 1
ATOM 695 C C . GLU A 1 91 ? -24.525 18.429 54.693 1.00 56.16 91 GLU A C 1
ATOM 697 O O . GLU A 1 91 ? -23.476 18.518 55.322 1.00 56.16 91 GLU A O 1
ATOM 702 N N . SER A 1 92 ? -25.049 19.493 54.093 1.00 61.56 92 SER A N 1
ATOM 703 C CA . SER A 1 92 ? -24.540 20.846 54.214 1.00 61.56 92 SER A CA 1
ATOM 704 C C . SER A 1 92 ? -25.685 21.756 54.637 1.00 61.56 92 SER A C 1
ATOM 706 O O . SER A 1 92 ? -26.537 22.099 53.821 1.00 61.56 92 SER A O 1
ATOM 708 N N . ARG A 1 93 ? -25.610 22.177 55.908 1.00 56.97 93 ARG A N 1
ATOM 709 C CA . ARG A 1 93 ? -26.415 23.179 56.639 1.00 56.97 93 ARG A CA 1
ATOM 710 C C . ARG A 1 93 ? -27.675 22.681 57.348 1.00 56.97 93 ARG A C 1
ATOM 712 O O . ARG A 1 93 ? -28.735 22.589 56.747 1.00 56.97 93 ARG A O 1
ATOM 719 N N . GLN A 1 94 ? -27.560 22.569 58.672 1.00 55.28 94 GLN A N 1
ATOM 720 C CA . GLN A 1 94 ? -28.142 23.521 59.641 1.00 55.28 94 GLN A CA 1
ATOM 721 C C . GLN A 1 94 ? -27.519 23.212 61.022 1.00 55.28 94 GLN A C 1
ATOM 723 O O . GLN A 1 94 ? -27.967 22.335 61.741 1.00 55.28 94 GLN A O 1
ATOM 728 N N . ARG A 1 95 ? -26.326 23.738 61.344 1.00 60.19 95 ARG A N 1
ATOM 729 C CA . ARG A 1 95 ? -26.197 24.913 62.234 1.00 60.19 95 ARG A CA 1
ATOM 730 C C . ARG A 1 95 ? -27.407 25.842 62.165 1.00 60.19 95 ARG A C 1
ATOM 732 O O . ARG A 1 95 ? -27.627 26.409 61.104 1.00 60.19 95 ARG A O 1
ATOM 739 N N . PHE A 1 96 ? -28.143 25.950 63.267 1.00 60.12 96 PHE A N 1
ATOM 740 C CA . PHE A 1 96 ? -28.684 27.168 63.893 1.00 60.12 96 PHE A CA 1
ATOM 741 C C . PHE A 1 96 ? -29.748 26.734 64.914 1.00 60.12 96 PHE A C 1
ATOM 743 O O . PHE A 1 96 ? -30.867 26.426 64.518 1.00 60.12 96 PHE A O 1
ATOM 750 N N . PHE A 1 97 ? -29.371 26.615 66.189 1.00 62.09 97 PHE A N 1
ATOM 751 C CA . PHE A 1 97 ? -29.837 27.429 67.322 1.00 62.09 97 PHE A CA 1
ATOM 752 C C . PHE A 1 97 ? -29.096 26.994 68.591 1.00 62.09 97 PHE A C 1
ATOM 754 O O . PHE A 1 97 ? -28.867 25.773 68.741 1.00 62.09 97 PHE A O 1
#